Protein AF-A0A165JRP9-F1 (afdb_monomer_lite)

Structure (mmCIF, N/CA/C/O backbone):
data_AF-A0A165JRP9-F1
#
_entry.id   AF-A0A165JRP9-F1
#
loop_
_atom_site.group_PDB
_atom_site.id
_atom_site.type_symbol
_atom_site.label_atom_id
_atom_site.label_alt_id
_atom_site.label_comp_id
_atom_site.label_asym_id
_atom_site.label_entity_id
_atom_site.label_seq_id
_atom_site.pdbx_PDB_ins_code
_atom_site.Cartn_x
_atom_site.Cartn_y
_atom_site.Cartn_z
_atom_site.occupancy
_atom_site.B_iso_or_equiv
_atom_site.auth_seq_id
_atom_site.auth_comp_id
_atom_site.auth_asym_id
_atom_site.auth_atom_id
_atom_site.pdbx_PDB_model_num
ATOM 1 N N . VAL A 1 1 ? -13.295 -0.558 -28.854 1.00 47.44 1 VAL A N 1
ATOM 2 C CA . VAL A 1 1 ? -13.174 0.668 -28.038 1.00 47.44 1 VAL A CA 1
ATOM 3 C C . VAL A 1 1 ? -12.173 0.329 -26.964 1.00 47.44 1 VAL A C 1
ATOM 5 O O . VAL A 1 1 ? -12.506 -0.465 -26.094 1.00 47.44 1 VAL A O 1
ATOM 8 N N . ASP A 1 2 ? -10.940 0.802 -27.102 1.00 50.22 2 ASP A N 1
ATOM 9 C CA . ASP A 1 2 ? -9.905 0.537 -26.108 1.00 50.22 2 ASP A CA 1
ATOM 10 C C . ASP A 1 2 ? -10.219 1.370 -24.865 1.00 50.22 2 ASP A C 1
ATOM 12 O O . ASP A 1 2 ? -10.273 2.599 -24.923 1.00 50.22 2 ASP A O 1
ATOM 16 N N . TYR A 1 3 ? -10.520 0.695 -23.756 1.00 54.91 3 TYR A N 1
ATOM 17 C CA . TYR A 1 3 ? -10.702 1.351 -22.468 1.00 54.91 3 TYR A CA 1
ATOM 18 C C . TYR A 1 3 ? -9.319 1.741 -21.954 1.00 54.91 3 TYR A C 1
ATOM 20 O O . TYR A 1 3 ? -8.589 0.907 -21.423 1.00 54.91 3 TYR A O 1
ATOM 28 N N . ILE A 1 4 ? -8.940 2.997 -22.167 1.00 60.53 4 ILE A N 1
ATOM 29 C CA . ILE A 1 4 ? -7.743 3.584 -21.571 1.00 60.53 4 ILE A CA 1
ATOM 30 C C . ILE A 1 4 ? -8.177 4.131 -20.205 1.00 60.53 4 ILE A C 1
ATOM 32 O O . ILE A 1 4 ? -8.965 5.080 -20.178 1.00 60.53 4 ILE A O 1
ATOM 36 N N . PRO A 1 5 ? -7.725 3.556 -19.073 1.00 55.59 5 PRO A N 1
ATOM 37 C CA . PRO A 1 5 ? -8.000 4.130 -17.764 1.00 55.59 5 PRO A CA 1
ATOM 38 C C . PRO A 1 5 ? -7.399 5.536 -17.723 1.00 55.59 5 PRO A C 1
ATOM 40 O O . PRO A 1 5 ? -6.197 5.713 -17.908 1.00 55.59 5 PRO A O 1
ATOM 43 N N . GLN A 1 6 ? -8.249 6.541 -17.535 1.00 58.06 6 GLN A N 1
ATOM 44 C CA . GLN A 1 6 ? -7.845 7.948 -17.557 1.00 58.06 6 GLN A CA 1
ATOM 45 C C . GLN A 1 6 ? -7.154 8.375 -16.244 1.00 58.06 6 GLN A C 1
ATOM 47 O O . GLN A 1 6 ? -6.503 9.416 -16.201 1.00 58.06 6 GLN A O 1
ATOM 52 N N . GLU A 1 7 ? -7.239 7.544 -15.199 1.00 66.00 7 GLU A N 1
ATOM 53 C CA . GLU A 1 7 ? -6.613 7.739 -13.889 1.00 66.00 7 GLU A CA 1
ATOM 54 C C . GLU A 1 7 ? -5.797 6.499 -13.495 1.00 66.00 7 GLU A C 1
ATOM 56 O O . GLU A 1 7 ? -6.211 5.361 -13.731 1.00 66.00 7 GLU A O 1
ATOM 61 N N . ALA A 1 8 ? -4.622 6.714 -12.897 1.00 74.56 8 ALA A N 1
ATOM 62 C CA . ALA A 1 8 ? -3.803 5.634 -12.356 1.00 74.56 8 ALA A CA 1
ATOM 63 C C . ALA A 1 8 ? -4.493 5.042 -11.117 1.00 74.56 8 ALA A C 1
ATOM 65 O O . ALA A 1 8 ? -4.649 5.723 -10.104 1.00 74.56 8 ALA A O 1
ATOM 66 N N . VAL A 1 9 ? -4.904 3.775 -11.202 1.00 85.38 9 VAL A N 1
ATOM 67 C CA . VAL A 1 9 ? -5.646 3.075 -10.144 1.00 85.38 9 VAL A CA 1
ATOM 68 C C . VAL A 1 9 ? -4.873 1.862 -9.632 1.00 85.38 9 VAL A C 1
ATOM 70 O O . VAL A 1 9 ? -4.232 1.148 -10.402 1.00 85.38 9 VAL A O 1
ATOM 73 N N . ILE A 1 10 ? -4.961 1.604 -8.325 1.00 87.62 10 ILE A N 1
ATOM 74 C CA . ILE A 1 10 ? -4.443 0.389 -7.686 1.00 87.62 10 ILE A CA 1
ATOM 75 C C . ILE A 1 10 ? -5.634 -0.418 -7.174 1.00 87.62 10 ILE A C 1
ATOM 77 O O . ILE A 1 10 ? -6.413 0.069 -6.357 1.00 87.62 10 ILE A O 1
ATOM 81 N N . PHE A 1 11 ? -5.759 -1.660 -7.637 1.00 88.25 11 PHE A N 1
ATOM 82 C CA . PHE A 1 11 ? -6.739 -2.609 -7.116 1.00 88.25 11 PHE A CA 1
ATOM 83 C C . PHE A 1 11 ? -6.142 -3.362 -5.926 1.00 88.25 11 PHE A C 1
ATOM 85 O O . PHE A 1 11 ? -5.038 -3.897 -6.021 1.00 88.25 11 PHE A O 1
ATOM 92 N N . MET A 1 12 ? -6.872 -3.415 -4.812 1.00 89.44 12 MET A N 1
ATOM 93 C CA . MET A 1 12 ? -6.437 -4.078 -3.584 1.00 89.44 12 MET A CA 1
ATOM 94 C C . MET A 1 12 ? -7.559 -4.949 -3.027 1.00 89.44 12 MET A C 1
ATOM 96 O O . MET A 1 12 ? -8.706 -4.514 -2.944 1.00 89.44 12 MET A O 1
ATOM 100 N N . TRP A 1 13 ? -7.202 -6.162 -2.614 1.00 89.81 13 TRP A N 1
ATOM 101 C CA . TRP A 1 13 ? -8.081 -7.078 -1.896 1.00 89.81 13 TRP A CA 1
ATOM 102 C C . TRP A 1 13 ? -7.725 -7.045 -0.414 1.00 89.81 13 TRP A C 1
ATOM 104 O O . TRP A 1 13 ? -6.550 -7.142 -0.059 1.00 89.81 13 TRP A O 1
ATOM 114 N N . VAL A 1 14 ? -8.732 -6.884 0.442 1.00 85.12 14 VAL A N 1
ATOM 115 C CA . VAL A 1 14 ? -8.562 -6.879 1.896 1.00 85.12 14 VAL A CA 1
ATOM 116 C C . VAL A 1 14 ? -9.309 -8.072 2.464 1.00 85.12 14 VAL A C 1
ATOM 118 O O . VAL A 1 14 ? -10.535 -8.130 2.401 1.00 85.12 14 VAL A O 1
ATOM 121 N N . GLU A 1 15 ? -8.557 -9.018 3.012 1.00 83.81 15 GLU A N 1
ATOM 122 C CA . GLU A 1 15 ? -9.120 -10.152 3.734 1.00 83.81 15 GLU A CA 1
ATOM 123 C C . GLU A 1 15 ? -9.548 -9.704 5.136 1.00 83.81 15 GLU A C 1
ATOM 125 O O . GLU A 1 15 ? -8.833 -8.962 5.820 1.00 83.81 15 GLU A O 1
ATOM 130 N N . VAL A 1 16 ? -10.741 -10.135 5.540 1.00 79.50 16 VAL A N 1
ATOM 131 C CA . VAL A 1 16 ? -11.329 -9.882 6.857 1.00 79.50 16 VAL A CA 1
ATOM 132 C C . VAL A 1 16 ? -11.773 -11.209 7.453 1.00 79.50 16 VAL A C 1
ATOM 134 O O . VAL A 1 16 ? -12.254 -12.082 6.729 1.00 79.50 16 VAL A O 1
ATOM 137 N N . ASP A 1 17 ? -11.585 -11.367 8.760 1.00 76.94 17 ASP A N 1
ATOM 138 C CA . ASP A 1 17 ? -11.964 -12.590 9.459 1.00 76.94 17 ASP A CA 1
ATOM 139 C C . ASP A 1 17 ? -13.494 -12.714 9.508 1.00 76.94 17 ASP A C 1
ATOM 141 O O . ASP A 1 17 ? -14.188 -11.814 9.992 1.00 76.94 17 ASP A O 1
ATOM 145 N N . ALA A 1 18 ? -14.013 -13.831 8.999 1.00 73.06 18 ALA A N 1
ATOM 146 C CA . ALA A 1 18 ? -15.439 -14.123 8.948 1.00 73.06 18 ALA A CA 1
ATOM 147 C C . ALA A 1 18 ? -16.078 -14.225 10.345 1.00 73.06 18 ALA A C 1
ATOM 149 O O . ALA A 1 18 ? -17.256 -13.893 10.494 1.00 73.06 18 ALA A O 1
ATOM 150 N N . ASP A 1 19 ? -15.312 -14.614 11.367 1.00 71.06 19 ASP A N 1
ATOM 151 C CA . ASP A 1 19 ? -15.826 -14.801 12.729 1.00 71.06 19 ASP A CA 1
ATOM 152 C C . ASP A 1 19 ? -15.976 -13.468 13.483 1.00 71.06 19 ASP A C 1
ATOM 154 O O . ASP A 1 19 ? -16.774 -13.344 14.413 1.00 71.06 19 ASP A O 1
ATOM 158 N N . THR A 1 20 ? -15.269 -12.421 13.048 1.00 61.91 20 THR A N 1
ATOM 159 C CA . THR A 1 20 ? -15.316 -11.087 13.678 1.00 61.91 20 THR A CA 1
ATOM 160 C C . THR A 1 20 ? -16.531 -10.250 13.270 1.00 61.91 20 THR A C 1
ATOM 162 O O . THR A 1 20 ? -16.822 -9.231 13.899 1.00 61.91 20 THR A O 1
ATOM 165 N N . VAL A 1 21 ? -17.287 -10.681 12.257 1.00 59.34 21 VAL A N 1
ATOM 166 C CA . VAL A 1 21 ? -18.349 -9.880 11.623 1.00 59.34 21 VAL A CA 1
ATOM 167 C C . VAL A 1 21 ? -19.605 -9.754 12.502 1.00 59.34 21 VAL A C 1
ATOM 169 O O . VAL A 1 21 ? -20.427 -8.870 12.265 1.00 59.34 21 VAL A O 1
ATOM 172 N N . ILE A 1 22 ? -19.758 -10.610 13.520 1.00 60.75 22 ILE A N 1
ATOM 173 C CA . ILE A 1 22 ? -20.977 -10.679 14.342 1.00 60.75 22 ILE A CA 1
ATOM 174 C C . ILE A 1 22 ? -20.920 -9.748 15.568 1.00 60.75 22 ILE A C 1
ATOM 176 O O . ILE A 1 22 ? -21.946 -9.159 15.889 1.00 60.75 22 ILE A O 1
ATOM 180 N N . ASP A 1 23 ? -19.749 -9.528 16.184 1.00 58.97 23 ASP A N 1
ATOM 181 C CA . ASP A 1 23 ? -19.638 -8.755 17.443 1.00 58.97 23 ASP A CA 1
ATOM 182 C C . ASP A 1 23 ? -18.429 -7.795 17.531 1.00 58.97 23 ASP A C 1
ATOM 184 O O . ASP A 1 23 ? -18.199 -7.174 18.572 1.00 58.97 23 ASP A O 1
ATOM 188 N N . THR A 1 24 ? -17.652 -7.613 16.456 1.00 63.44 24 THR A N 1
ATOM 189 C CA . THR A 1 24 ? -16.496 -6.694 16.479 1.00 63.44 24 THR A CA 1
ATOM 190 C C . THR A 1 24 ? -16.895 -5.312 15.952 1.00 63.44 24 THR A C 1
ATOM 192 O O . THR A 1 24 ? -17.521 -5.221 14.890 1.00 63.44 24 THR A O 1
ATOM 195 N N . PRO A 1 25 ? -16.543 -4.208 16.643 1.00 68.06 25 PRO A N 1
ATOM 196 C CA . PRO A 1 25 ? -16.749 -2.866 16.115 1.00 68.06 25 PRO A CA 1
ATOM 197 C C . PRO A 1 25 ? -16.111 -2.727 14.731 1.00 68.06 25 PRO A C 1
ATOM 199 O O . PRO A 1 25 ? -14.990 -3.183 14.515 1.00 68.06 25 PRO A O 1
ATOM 202 N N . LYS A 1 26 ? -16.814 -2.079 13.795 1.00 72.69 26 LYS A N 1
ATOM 203 C CA . LYS A 1 26 ? -16.264 -1.785 12.466 1.00 72.69 26 LYS A CA 1
ATOM 204 C C . LYS A 1 26 ? -14.981 -0.971 12.618 1.00 72.69 26 LYS A C 1
ATOM 206 O O . LYS A 1 26 ? -15.034 0.193 13.010 1.00 72.69 26 LYS A O 1
ATOM 211 N N . GLU A 1 27 ? -13.850 -1.578 12.288 1.00 78.62 27 GLU A N 1
ATOM 212 C CA . GLU A 1 27 ? -12.562 -0.897 12.270 1.00 78.62 27 GLU A CA 1
ATOM 213 C C . GLU A 1 27 ? -12.402 -0.129 10.953 1.00 78.62 27 GLU A C 1
ATOM 215 O O . GLU A 1 27 ? -12.649 -0.659 9.865 1.00 78.62 27 GLU A O 1
ATOM 220 N N . VAL A 1 28 ? -11.993 1.136 11.042 1.00 85.50 28 VAL A N 1
ATOM 221 C CA . VAL A 1 28 ? -11.628 1.929 9.867 1.00 85.50 28 VAL A CA 1
ATOM 222 C C . VAL A 1 28 ? -10.145 1.721 9.607 1.00 85.50 28 VAL A C 1
ATOM 224 O O . VAL A 1 28 ? -9.303 2.174 10.373 1.00 85.50 28 VAL 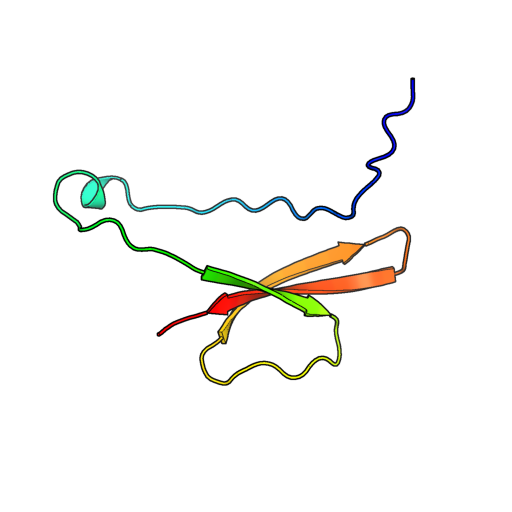A O 1
ATOM 227 N N . ARG A 1 29 ? -9.824 1.052 8.501 1.00 88.94 29 ARG A N 1
ATOM 228 C CA . ARG A 1 29 ? -8.443 0.846 8.058 1.00 88.94 29 ARG A CA 1
ATOM 229 C C . ARG A 1 29 ? -8.093 1.884 7.002 1.00 88.94 29 ARG A C 1
ATOM 231 O O . ARG A 1 29 ? -8.782 1.992 5.986 1.00 88.94 29 ARG A O 1
ATOM 238 N N . THR A 1 30 ? -7.025 2.642 7.233 1.00 93.50 30 THR A N 1
ATOM 239 C CA . THR A 1 30 ? -6.569 3.685 6.307 1.00 93.50 30 THR A CA 1
ATOM 240 C C . THR A 1 30 ? -5.362 3.193 5.528 1.00 93.50 30 THR A C 1
ATOM 242 O O . THR A 1 30 ? -4.376 2.754 6.114 1.00 93.50 30 THR A O 1
ATOM 245 N N . PHE A 1 31 ? -5.407 3.313 4.203 1.00 94.31 31 PHE A N 1
ATOM 246 C CA . PHE A 1 31 ? -4.303 2.928 3.329 1.00 94.31 31 PHE A CA 1
ATOM 247 C C . PHE A 1 31 ? -3.768 4.136 2.573 1.00 94.31 31 PHE A C 1
ATOM 249 O O . PHE A 1 31 ? -4.529 5.003 2.142 1.00 94.31 31 PHE A O 1
ATOM 256 N N . LYS A 1 32 ? -2.448 4.190 2.398 1.00 95.12 32 LYS A N 1
ATOM 257 C CA . LYS A 1 32 ? -1.771 5.260 1.672 1.00 95.12 32 LYS A CA 1
ATOM 258 C C . LYS A 1 32 ? -0.698 4.701 0.751 1.00 95.12 32 LYS A C 1
ATOM 260 O O . LYS A 1 32 ? 0.021 3.767 1.100 1.00 95.12 32 LYS A O 1
ATOM 265 N N . VAL A 1 33 ? -0.606 5.302 -0.429 1.00 95.19 33 VAL A N 1
ATOM 266 C CA . VAL A 1 33 ? 0.356 4.942 -1.467 1.00 95.19 33 VAL A CA 1
ATOM 267 C C . VAL A 1 33 ? 1.514 5.929 -1.440 1.00 95.19 33 VAL A C 1
ATOM 269 O O . VAL A 1 33 ? 1.304 7.138 -1.337 1.00 95.19 33 VAL A O 1
ATOM 272 N N . PHE A 1 34 ? 2.729 5.410 -1.560 1.00 95.44 34 PHE A N 1
ATOM 273 C CA . PHE A 1 34 ? 3.958 6.187 -1.660 1.00 95.44 34 PHE A CA 1
ATOM 274 C C . PHE A 1 34 ? 4.783 5.687 -2.847 1.00 95.44 34 PHE A C 1
ATOM 276 O O . PHE A 1 34 ? 4.835 4.487 -3.108 1.00 95.44 34 PHE A O 1
ATOM 283 N N . THR A 1 35 ? 5.435 6.589 -3.574 1.00 94.50 35 THR A N 1
ATOM 284 C CA . THR A 1 35 ? 6.407 6.219 -4.614 1.00 94.50 35 THR A CA 1
ATOM 285 C C . THR A 1 35 ? 7.759 5.884 -3.992 1.00 94.50 35 THR A C 1
ATOM 287 O O . THR A 1 35 ? 8.082 6.349 -2.893 1.00 94.50 35 THR A O 1
ATOM 290 N N . THR A 1 36 ? 8.576 5.097 -4.693 1.00 94.12 36 THR A N 1
ATOM 291 C CA . THR A 1 36 ? 9.964 4.842 -4.281 1.00 94.12 36 THR A CA 1
ATOM 292 C C . THR A 1 36 ? 10.714 6.155 -4.028 1.00 94.12 36 THR A C 1
ATOM 294 O O . THR A 1 36 ? 10.661 7.079 -4.836 1.00 94.12 36 THR A O 1
ATOM 297 N N . GLY A 1 37 ? 11.412 6.239 -2.891 1.00 93.81 37 GLY A N 1
ATOM 298 C CA . GLY A 1 37 ? 12.141 7.440 -2.464 1.00 93.81 37 GLY A CA 1
ATOM 299 C C . GLY A 1 37 ? 11.325 8.421 -1.610 1.00 93.81 37 GLY A C 1
ATOM 300 O O . GLY A 1 37 ? 11.895 9.363 -1.066 1.00 93.81 37 GLY A O 1
ATOM 301 N N . SER A 1 38 ? 10.019 8.195 -1.437 1.00 95.38 38 SER A N 1
ATOM 302 C CA . SER A 1 38 ? 9.192 8.978 -0.512 1.00 95.38 38 SER A CA 1
ATOM 303 C C . SER A 1 38 ? 9.502 8.654 0.954 1.00 95.38 38 SER A C 1
ATOM 305 O O . SER A 1 38 ? 9.747 7.502 1.309 1.00 95.38 38 SER A O 1
ATOM 307 N N . GLY A 1 39 ? 9.422 9.662 1.829 1.00 95.62 39 GLY A N 1
ATOM 308 C CA . GLY A 1 39 ? 9.476 9.462 3.279 1.00 95.62 39 GLY A CA 1
ATOM 309 C C . GLY A 1 39 ? 8.219 8.754 3.790 1.00 95.62 39 GLY A C 1
ATOM 310 O O . GLY A 1 39 ? 7.102 9.165 3.474 1.00 95.62 39 GLY A O 1
ATOM 311 N N . ILE A 1 40 ? 8.405 7.702 4.587 1.00 96.00 40 ILE A N 1
ATOM 312 C CA . ILE A 1 40 ? 7.318 6.889 5.141 1.00 96.00 40 ILE A CA 1
ATOM 313 C C . ILE A 1 40 ? 7.119 7.263 6.615 1.00 96.00 40 ILE A C 1
ATOM 315 O O . ILE A 1 40 ? 8.105 7.318 7.353 1.00 96.00 40 ILE A O 1
ATOM 319 N N . PRO A 1 41 ? 5.884 7.542 7.070 1.00 94.06 41 PRO A N 1
ATOM 320 C CA . PRO A 1 41 ? 5.650 7.869 8.468 1.00 94.06 41 PRO A CA 1
ATOM 321 C C . PRO A 1 41 ? 5.864 6.641 9.363 1.00 94.06 41 PRO A C 1
ATOM 323 O O . PRO A 1 41 ? 5.626 5.506 8.954 1.00 94.06 41 PRO A O 1
ATOM 326 N N . ASN A 1 42 ? 6.285 6.873 10.608 1.00 95.50 42 ASN A N 1
ATOM 327 C CA . ASN A 1 42 ? 6.646 5.801 11.549 1.00 95.50 42 ASN A CA 1
ATOM 328 C C . ASN A 1 42 ? 5.486 4.850 11.879 1.00 95.50 42 ASN A C 1
ATOM 330 O O . ASN A 1 42 ? 5.720 3.724 12.308 1.00 95.50 42 ASN A O 1
ATOM 334 N N . ASN A 1 43 ? 4.248 5.301 11.691 1.00 96.19 43 ASN A N 1
ATOM 335 C CA . ASN A 1 43 ? 3.043 4.531 11.961 1.00 96.19 43 ASN A CA 1
ATOM 336 C C . ASN A 1 43 ? 2.515 3.767 10.728 1.00 96.19 43 ASN A C 1
ATOM 338 O O . ASN A 1 43 ? 1.397 3.256 10.742 1.00 96.19 43 ASN A O 1
ATOM 342 N N . ALA A 1 44 ? 3.299 3.689 9.649 1.00 96.94 44 ALA A N 1
ATOM 343 C CA . ALA A 1 44 ? 2.920 2.965 8.443 1.00 96.94 44 ALA A CA 1
ATOM 344 C C . ALA A 1 44 ? 3.423 1.515 8.475 1.00 96.94 44 ALA A C 1
ATOM 346 O O . ALA A 1 44 ? 4.616 1.255 8.642 1.00 96.94 44 ALA A O 1
ATOM 347 N N . ARG A 1 45 ? 2.531 0.558 8.216 1.00 95.75 45 ARG A N 1
ATOM 348 C CA . ARG A 1 45 ? 2.878 -0.847 7.9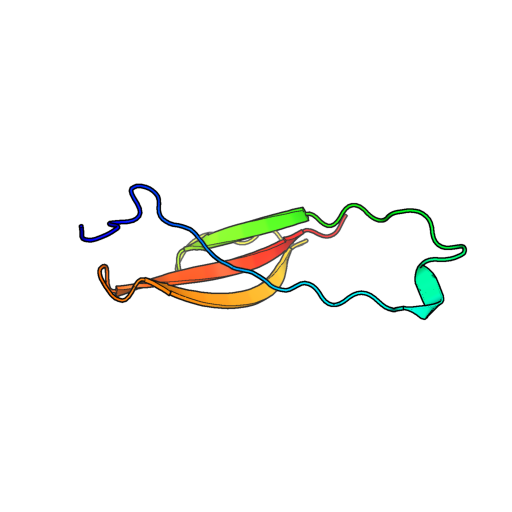82 1.00 95.75 45 ARG A CA 1
ATOM 349 C C . ARG A 1 45 ? 2.835 -1.157 6.491 1.00 95.75 45 ARG A C 1
ATOM 351 O O . ARG A 1 45 ? 1.826 -0.917 5.838 1.00 95.75 45 ARG A O 1
ATOM 358 N N . TYR A 1 46 ? 3.915 -1.725 5.961 1.00 95.62 46 TYR A N 1
ATOM 359 C CA . TYR A 1 46 ? 3.988 -2.146 4.560 1.00 95.62 46 TYR A CA 1
ATOM 360 C C . TYR A 1 46 ? 2.976 -3.258 4.244 1.00 95.62 46 TYR A C 1
ATOM 362 O O . TYR A 1 46 ? 2.878 -4.231 4.994 1.00 95.62 46 TYR A O 1
ATOM 370 N N . ILE A 1 47 ? 2.260 -3.110 3.125 1.00 95.62 47 ILE A N 1
ATOM 371 C CA . ILE A 1 47 ? 1.266 -4.073 2.625 1.00 95.62 47 ILE A CA 1
ATOM 372 C C . ILE A 1 47 ? 1.747 -4.737 1.335 1.00 95.62 47 ILE A C 1
ATOM 374 O O . ILE A 1 47 ? 1.676 -5.956 1.205 1.00 95.62 47 ILE A O 1
ATOM 378 N N . GLY A 1 48 ? 2.257 -3.957 0.383 1.00 95.31 48 GLY A N 1
ATOM 379 C CA . GLY A 1 48 ? 2.656 -4.488 -0.915 1.00 95.31 48 GLY A CA 1
ATOM 380 C C . GLY A 1 48 ? 3.208 -3.429 -1.857 1.00 95.31 48 GLY A C 1
ATOM 381 O O . GLY A 1 48 ? 3.190 -2.235 -1.561 1.00 95.31 48 GLY A O 1
ATOM 382 N N . THR A 1 49 ? 3.694 -3.883 -3.009 1.00 95.38 49 THR A N 1
ATOM 383 C CA . THR A 1 49 ? 4.214 -3.028 -4.079 1.00 95.38 49 THR A CA 1
ATOM 384 C C . THR A 1 49 ? 3.577 -3.433 -5.396 1.00 95.38 49 THR A C 1
ATOM 386 O O . THR A 1 49 ? 3.447 -4.621 -5.681 1.00 95.38 49 THR A O 1
ATOM 389 N N . THR A 1 50 ? 3.214 -2.442 -6.201 1.00 92.44 50 THR A N 1
ATOM 390 C CA . THR A 1 50 ? 2.820 -2.618 -7.599 1.00 92.44 50 THR A CA 1
ATOM 391 C C . THR A 1 50 ? 3.698 -1.750 -8.494 1.00 92.44 50 THR A C 1
ATOM 393 O O . THR A 1 50 ? 4.286 -0.770 -8.031 1.00 92.44 50 THR A O 1
ATOM 396 N N . ILE A 1 51 ? 3.806 -2.121 -9.765 1.00 91.44 51 ILE A N 1
ATOM 397 C CA . ILE A 1 51 ? 4.626 -1.424 -10.755 1.00 91.44 51 ILE A CA 1
ATOM 398 C C . ILE A 1 51 ? 3.705 -0.900 -11.854 1.00 91.44 51 ILE A C 1
ATOM 400 O O . ILE A 1 51 ? 2.966 -1.671 -12.471 1.00 91.44 51 ILE A O 1
ATOM 404 N N . ASP A 1 52 ? 3.769 0.403 -12.121 1.00 89.12 52 ASP A N 1
ATOM 405 C CA . ASP A 1 52 ? 3.242 0.968 -13.359 1.00 89.12 52 ASP A CA 1
ATOM 406 C C . ASP A 1 52 ? 4.213 0.604 -14.491 1.00 89.12 52 ASP A C 1
ATOM 408 O O . ASP A 1 52 ? 5.257 1.231 -14.668 1.00 89.12 52 ASP A O 1
ATOM 412 N N . ASN A 1 53 ? 3.881 -0.440 -15.254 1.00 83.50 53 ASN A N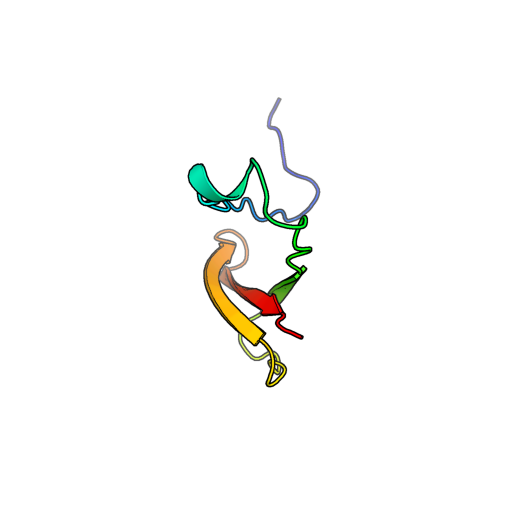 1
ATOM 413 C CA . ASN A 1 53 ? 4.729 -0.936 -16.343 1.00 83.50 53 ASN A CA 1
ATOM 414 C C . ASN A 1 53 ? 4.874 0.057 -17.506 1.00 83.50 53 ASN A C 1
ATOM 416 O O . ASN A 1 53 ? 5.807 -0.077 -18.294 1.00 83.50 53 ASN A O 1
ATOM 420 N N . MET A 1 54 ? 3.978 1.043 -17.628 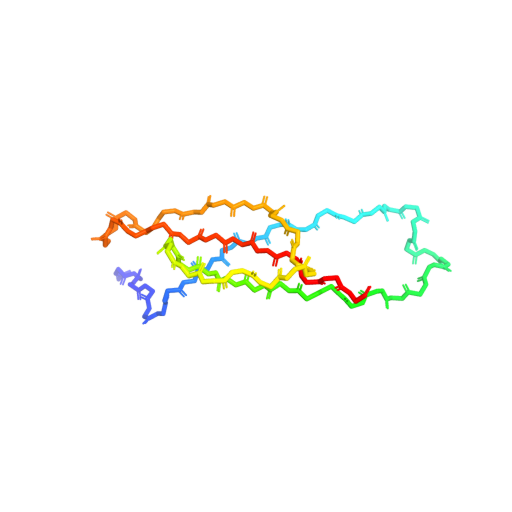1.00 86.06 54 MET A N 1
ATOM 421 C CA . MET A 1 54 ? 4.070 2.063 -18.674 1.00 86.06 54 MET A CA 1
ATOM 422 C C . MET A 1 54 ? 5.093 3.139 -18.311 1.00 86.06 54 MET A C 1
ATOM 424 O O . MET A 1 54 ? 5.779 3.652 -19.193 1.00 86.06 54 MET A O 1
ATOM 428 N N . LYS A 1 55 ? 5.203 3.477 -17.021 1.00 86.62 55 LYS A N 1
ATOM 429 C CA . LYS A 1 55 ? 6.124 4.512 -16.521 1.00 86.62 55 LYS A CA 1
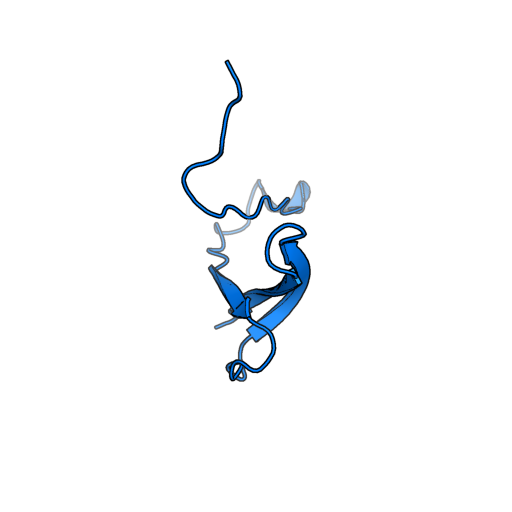ATOM 430 C C . LYS A 1 55 ? 7.412 3.965 -15.910 1.00 86.62 55 LYS A C 1
ATOM 432 O O . LYS A 1 55 ? 8.368 4.715 -15.747 1.00 86.62 55 LYS A O 1
ATOM 437 N N . GLY A 1 56 ? 7.448 2.678 -15.570 1.00 87.56 56 GLY A N 1
ATOM 438 C CA . GLY A 1 56 ? 8.549 2.077 -14.817 1.00 87.56 56 GLY A CA 1
ATOM 439 C C . GLY A 1 56 ? 8.610 2.556 -13.362 1.00 87.56 56 GLY A C 1
ATOM 440 O O . GLY A 1 56 ? 9.681 2.543 -12.759 1.00 87.56 56 GLY A O 1
ATOM 441 N N . GLU A 1 57 ? 7.483 2.998 -12.800 1.00 91.25 57 GLU A N 1
ATOM 442 C CA . GLU A 1 57 ? 7.395 3.520 -11.434 1.00 91.25 57 GLU A CA 1
ATOM 443 C C . GLU A 1 57 ? 6.880 2.442 -10.478 1.00 91.25 57 GLU A C 1
ATOM 445 O O . GLU A 1 57 ? 5.909 1.741 -10.768 1.00 91.25 57 GLU A O 1
ATOM 450 N N . ALA A 1 58 ? 7.519 2.316 -9.314 1.00 93.62 58 ALA A N 1
ATOM 451 C CA . ALA A 1 58 ? 7.036 1.456 -8.242 1.00 93.62 58 ALA A CA 1
ATOM 452 C C . ALA A 1 58 ? 6.227 2.267 -7.221 1.00 93.62 58 ALA A C 1
ATOM 454 O O . ALA A 1 58 ? 6.653 3.320 -6.731 1.00 93.62 58 ALA A O 1
ATOM 455 N N . HIS A 1 59 ? 5.056 1.733 -6.883 1.00 95.00 59 HIS A N 1
ATOM 456 C CA . HIS A 1 59 ? 4.130 2.289 -5.908 1.00 95.00 59 HIS A CA 1
ATOM 457 C C . HIS A 1 59 ? 3.962 1.311 -4.750 1.00 95.00 59 HIS A C 1
ATOM 459 O O . HIS A 1 59 ? 3.632 0.140 -4.941 1.00 95.00 59 HIS A O 1
ATOM 465 N N . HIS A 1 60 ? 4.172 1.807 -3.540 1.00 95.94 60 HIS A N 1
ATOM 466 C CA . HIS A 1 60 ? 4.163 1.034 -2.309 1.00 95.94 60 HIS A CA 1
ATOM 467 C C . HIS A 1 60 ? 2.917 1.381 -1.499 1.00 95.94 60 HIS A C 1
ATOM 469 O O . HIS A 1 60 ? 2.672 2.549 -1.191 1.00 95.94 60 HIS A O 1
ATOM 475 N N . VAL A 1 61 ? 2.132 0.368 -1.151 1.00 95.88 61 VAL A N 1
ATOM 476 C CA . VAL A 1 61 ? 0.923 0.510 -0.340 1.00 95.88 61 VAL A CA 1
ATOM 477 C C . VAL A 1 61 ? 1.272 0.248 1.118 1.00 95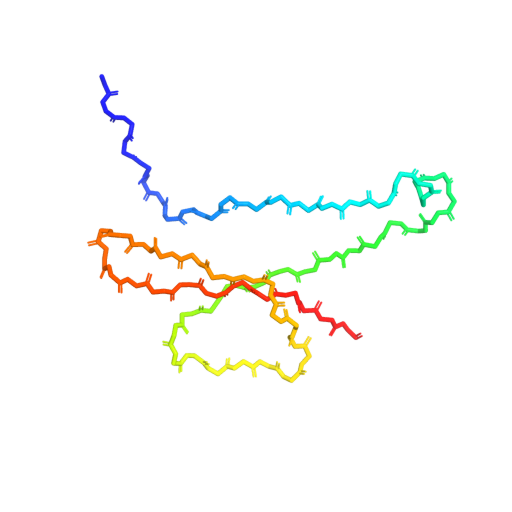.88 61 VAL A C 1
ATOM 479 O O . VAL A 1 61 ? 1.900 -0.762 1.450 1.00 95.88 61 VAL A O 1
ATOM 482 N N . TYR A 1 62 ? 0.831 1.149 1.988 1.00 96.50 62 TYR A N 1
ATOM 483 C CA . TYR A 1 62 ? 0.959 1.030 3.432 1.00 96.50 62 TYR A CA 1
ATOM 484 C C . TYR A 1 62 ? -0.401 1.168 4.104 1.00 96.50 62 TYR A C 1
ATOM 486 O O . TYR A 1 62 ? -1.234 1.962 3.674 1.00 96.50 62 TYR A O 1
ATOM 494 N N . GLU A 1 63 ? -0.596 0.434 5.189 1.00 95.62 63 GLU A N 1
ATOM 495 C CA . GLU A 1 63 ? -1.666 0.658 6.155 1.00 95.62 63 GLU A CA 1
ATOM 496 C C . GLU A 1 63 ? -1.161 1.635 7.217 1.00 95.62 63 GLU A C 1
ATOM 498 O O . GLU A 1 63 ? -0.115 1.403 7.827 1.00 95.62 63 GLU A O 1
ATOM 503 N N . LEU A 1 64 ? -1.883 2.730 7.432 1.00 95.56 64 LEU A N 1
ATOM 504 C CA . LEU A 1 64 ? -1.620 3.655 8.528 1.00 95.56 64 LEU A CA 1
ATOM 505 C C . LEU A 1 64 ? -2.301 3.115 9.782 1.00 95.56 64 LEU A C 1
ATOM 507 O O . LEU A 1 64 ? -3.489 2.799 9.753 1.00 95.56 64 LEU A O 1
ATOM 511 N N . ARG A 1 65 ? -1.529 2.987 10.857 1.00 90.75 65 ARG A N 1
ATOM 512 C CA . ARG A 1 65 ? -1.997 2.513 12.159 1.00 90.75 65 ARG A CA 1
ATOM 513 C C . ARG A 1 65 ? -1.986 3.683 13.125 1.00 90.75 65 ARG A C 1
ATOM 515 O O . ARG A 1 65 ? -0.997 4.412 13.157 1.00 90.75 65 ARG A O 1
ATOM 522 N N . ASP A 1 66 ? -3.068 3.872 13.860 1.00 77.50 66 ASP A N 1
ATOM 523 C CA . ASP A 1 66 ? -3.118 4.851 14.948 1.00 77.50 66 ASP A CA 1
ATOM 524 C C . ASP A 1 66 ? -2.490 4.280 16.229 1.00 77.50 66 ASP A C 1
ATOM 526 O O . ASP A 1 66 ? -2.606 3.050 16.456 1.00 77.50 66 ASP A O 1
#

Foldseek 3Di:
DDPDPPDDDDDDDDDDDPVCPPPPPDDDKDKDKDWPPDDDDPQWDWDDWDAPPVVRTIITMTIGDD

pLDDT: mean 83.69, std 14.08, range [47.44, 96.94]

Radius of gyration: 15.48 Å; chains: 1; bounding box: 33×24×46 Å

Secondary structure (DSSP, 8-state):
-----SS----------GGGGTTS-----EEEEEETTPPPPTTEEEEEEEEETTTTEEEEEEEE--

Sequence (66 aa):
VDYIPQEAVIFMWVEVDADTVIDTPKEVRTFKVFTTGSGIPNNARYIGTTIDNMKGEAHHVYELRD